Protein AF-A0A4U3MQ58-F1 (afdb_monomer_lite)

Radius of gyration: 15.55 Å; chains: 1; bounding box: 38×46×38 Å

Structure (mmCIF, N/CA/C/O backbone):
data_AF-A0A4U3MQ58-F1
#
_entry.id   AF-A0A4U3MQ58-F1
#
loop_
_atom_site.group_PDB
_atom_site.id
_atom_site.type_symbol
_atom_site.label_atom_id
_atom_site.label_alt_id
_atom_site.label_comp_id
_atom_site.label_asym_id
_atom_site.label_entity_id
_atom_site.label_seq_id
_atom_site.pdbx_PDB_ins_code
_atom_site.Cartn_x
_atom_site.Cartn_y
_atom_site.Cartn_z
_atom_site.occupancy
_atom_site.B_iso_or_equiv
_atom_site.auth_seq_id
_atom_site.auth_comp_id
_atom_site.auth_asym_id
_atom_site.auth_atom_id
_atom_site.pdbx_PDB_model_num
ATOM 1 N N . MET A 1 1 ? -10.030 -25.712 6.039 1.00 36.72 1 MET A N 1
ATOM 2 C CA . MET A 1 1 ? -11.017 -25.069 5.139 1.00 36.72 1 MET A CA 1
ATOM 3 C C . MET A 1 1 ? -10.445 -23.736 4.668 1.00 36.72 1 MET A C 1
ATOM 5 O O . MET A 1 1 ? -10.391 -22.799 5.454 1.00 36.72 1 MET A O 1
ATOM 9 N N . ALA A 1 2 ? -9.935 -23.652 3.437 1.00 47.09 2 ALA A N 1
ATOM 10 C CA . ALA A 1 2 ? -9.469 -22.380 2.885 1.00 47.09 2 ALA A CA 1
ATOM 11 C C . ALA A 1 2 ? -10.689 -21.478 2.628 1.00 47.09 2 ALA A C 1
ATOM 13 O O . ALA A 1 2 ? -11.603 -21.875 1.905 1.00 47.09 2 ALA A O 1
ATOM 14 N N . ARG A 1 3 ? -10.747 -20.287 3.243 1.00 57.34 3 ARG A N 1
ATOM 15 C CA . ARG A 1 3 ? -11.779 -19.291 2.912 1.00 57.34 3 ARG A CA 1
ATOM 16 C C . ARG A 1 3 ? -11.614 -18.925 1.438 1.00 57.34 3 ARG A C 1
ATOM 18 O O . ARG A 1 3 ? -10.592 -18.353 1.070 1.00 57.34 3 ARG A O 1
ATOM 25 N N . LYS A 1 4 ? -12.609 -19.245 0.608 1.00 61.62 4 LYS A N 1
ATOM 26 C CA . LYS A 1 4 ? -12.672 -18.773 -0.779 1.00 61.62 4 LYS A CA 1
ATOM 27 C C . LYS A 1 4 ? -12.685 -17.244 -0.732 1.00 61.62 4 LYS A C 1
ATOM 29 O O . LYS A 1 4 ? -13.628 -16.658 -0.204 1.00 61.62 4 LYS A O 1
ATOM 34 N N . MET A 1 5 ? -11.611 -16.605 -1.191 1.00 69.88 5 MET A N 1
ATOM 35 C CA . MET A 1 5 ? -11.603 -15.152 -1.323 1.00 69.88 5 MET A CA 1
ATOM 36 C C . MET A 1 5 ? -12.580 -14.764 -2.425 1.00 69.88 5 MET A C 1
ATOM 38 O O . MET A 1 5 ? -12.577 -15.359 -3.502 1.00 69.88 5 MET A O 1
ATOM 42 N N . ASP A 1 6 ? -13.436 -13.795 -2.120 1.00 87.12 6 ASP A N 1
ATOM 43 C CA . ASP A 1 6 ? -14.424 -13.281 -3.058 1.00 87.12 6 ASP A CA 1
ATOM 44 C C . ASP A 1 6 ? -13.706 -12.632 -4.250 1.00 87.12 6 ASP A C 1
ATOM 46 O O . ASP A 1 6 ? -12.767 -11.851 -4.070 1.00 87.12 6 ASP A O 1
ATOM 50 N N . LEU A 1 7 ? -14.161 -12.943 -5.465 1.00 91.62 7 LEU A N 1
ATOM 51 C CA . LEU A 1 7 ? -13.650 -12.375 -6.711 1.00 91.62 7 LEU A CA 1
ATOM 52 C C . LEU A 1 7 ? -13.676 -10.839 -6.675 1.00 91.62 7 LEU A C 1
ATOM 54 O O . LEU A 1 7 ? -12.782 -10.185 -7.206 1.00 91.62 7 LEU A O 1
ATOM 58 N N . ARG A 1 8 ? -14.650 -10.264 -5.961 1.00 93.00 8 ARG A N 1
ATOM 59 C CA . ARG A 1 8 ? -14.756 -8.818 -5.730 1.00 93.00 8 ARG A CA 1
ATOM 60 C C . ARG A 1 8 ? -13.503 -8.223 -5.087 1.00 93.00 8 ARG A C 1
ATOM 62 O O . ARG A 1 8 ? -13.126 -7.110 -5.430 1.00 93.00 8 ARG A O 1
ATOM 69 N N . ILE A 1 9 ? -12.845 -8.948 -4.177 1.00 95.19 9 ILE A N 1
ATOM 70 C CA . ILE A 1 9 ? -11.625 -8.469 -3.508 1.00 95.19 9 ILE A CA 1
ATOM 71 C C . ILE A 1 9 ? -10.514 -8.299 -4.539 1.00 95.19 9 ILE A C 1
ATOM 73 O O . ILE A 1 9 ? -9.879 -7.249 -4.578 1.00 95.19 9 ILE A O 1
ATOM 77 N N . TRP A 1 10 ? -10.319 -9.300 -5.395 1.00 94.69 10 TRP A N 1
ATOM 78 C CA . TRP A 1 10 ? -9.298 -9.271 -6.436 1.00 94.69 10 TRP A CA 1
ATOM 79 C C . TRP A 1 10 ? -9.547 -8.174 -7.464 1.00 94.69 10 TRP A C 1
ATOM 81 O O . TRP A 1 10 ? -8.629 -7.419 -7.765 1.00 94.69 10 TRP A O 1
ATOM 91 N N . VAL A 1 11 ? -10.794 -8.023 -7.921 1.00 96.31 11 VAL A N 1
ATOM 92 C CA . VAL A 1 11 ? -11.177 -6.953 -8.854 1.00 96.31 11 VAL A CA 1
ATOM 93 C C . VAL A 1 11 ? -10.901 -5.574 -8.251 1.00 96.31 11 VAL A C 1
ATOM 95 O O . VAL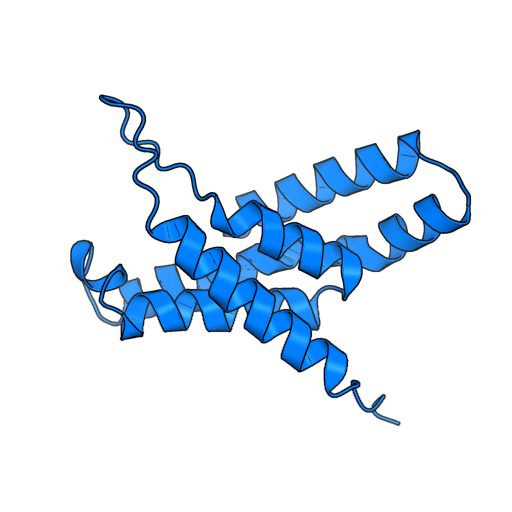 A 1 11 ? -10.293 -4.735 -8.911 1.00 96.31 11 VAL A O 1
ATOM 98 N N . GLU A 1 12 ? -11.268 -5.340 -6.986 1.00 96.38 12 GLU A N 1
ATOM 99 C CA . GLU A 1 12 ? -10.923 -4.086 -6.300 1.00 96.38 12 GLU A CA 1
ATOM 100 C C . GLU A 1 12 ? -9.405 -3.866 -6.236 1.00 96.38 12 GLU A C 1
ATOM 102 O O . GLU A 1 12 ? -8.944 -2.751 -6.462 1.00 96.38 12 GLU A O 1
ATOM 107 N N . GLY A 1 13 ? -8.627 -4.919 -5.970 1.00 96.94 13 GLY A N 1
ATOM 108 C CA . GLY A 1 13 ? -7.165 -4.844 -5.931 1.00 96.94 13 GLY A CA 1
ATOM 109 C C . GLY A 1 13 ? -6.563 -4.455 -7.280 1.00 96.94 13 GLY A C 1
ATOM 110 O O . GLY A 1 13 ? -5.683 -3.599 -7.333 1.00 96.94 13 GLY A O 1
ATOM 111 N N . THR A 1 14 ? -7.077 -5.012 -8.379 1.00 96.62 14 THR A N 1
ATOM 112 C CA . THR A 1 14 ? -6.663 -4.646 -9.741 1.00 96.62 14 THR A CA 1
ATOM 113 C C . THR A 1 14 ? -7.006 -3.195 -10.066 1.00 96.62 14 THR A C 1
ATOM 115 O O . THR A 1 14 ? -6.161 -2.476 -10.594 1.00 96.62 14 THR A O 1
ATOM 118 N N . VAL A 1 15 ? -8.211 -2.735 -9.714 1.00 97.56 15 VAL A N 1
ATOM 119 C CA . VAL A 1 15 ? -8.619 -1.334 -9.917 1.00 97.56 15 VAL A CA 1
ATOM 120 C C . VAL A 1 15 ? -7.720 -0.387 -9.120 1.00 97.56 15 VAL A C 1
ATOM 122 O O . VAL A 1 15 ? -7.289 0.639 -9.641 1.00 97.56 15 VAL A O 1
ATOM 125 N N . VAL A 1 16 ? -7.380 -0.744 -7.880 1.00 98.06 16 VAL A N 1
ATOM 126 C CA . VAL A 1 16 ? -6.461 0.040 -7.044 1.00 98.06 16 VAL A CA 1
ATOM 127 C C . VAL A 1 16 ? -5.054 0.069 -7.632 1.00 98.06 16 VAL A C 1
ATOM 129 O O . VAL A 1 16 ? -4.456 1.140 -7.671 1.00 98.06 16 VAL A O 1
ATOM 132 N N . ALA A 1 17 ? -4.535 -1.057 -8.124 1.00 97.62 17 ALA A N 1
ATOM 133 C CA . ALA A 1 17 ? -3.230 -1.104 -8.781 1.00 97.62 17 ALA A CA 1
ATOM 134 C C . ALA A 1 17 ? -3.198 -0.238 -10.052 1.00 97.62 17 ALA A C 1
ATOM 136 O O . ALA A 1 17 ? -2.251 0.518 -10.260 1.00 97.62 17 ALA A O 1
ATOM 137 N N . ALA A 1 18 ? -4.257 -0.284 -10.867 1.00 97.19 18 ALA A N 1
ATOM 138 C CA . ALA A 1 18 ? -4.400 0.570 -12.044 1.00 97.19 18 ALA A CA 1
ATOM 139 C C . ALA A 1 18 ? -4.478 2.059 -11.670 1.00 97.19 18 ALA A C 1
ATOM 141 O O . ALA A 1 18 ? -3.833 2.889 -12.305 1.00 97.19 18 ALA A O 1
ATOM 142 N N . MET A 1 19 ? -5.212 2.404 -10.609 1.00 97.25 19 MET A N 1
ATOM 143 C CA . MET A 1 19 ? -5.296 3.778 -10.110 1.00 97.25 19 MET A CA 1
ATOM 144 C C . MET A 1 19 ? -3.957 4.263 -9.541 1.00 97.25 19 MET A C 1
ATOM 146 O O . MET A 1 19 ? -3.551 5.390 -9.811 1.00 97.25 19 MET A O 1
ATOM 150 N N . ALA A 1 20 ? -3.241 3.415 -8.797 1.00 96.25 20 ALA A N 1
ATOM 151 C CA . ALA A 1 20 ? -1.899 3.718 -8.309 1.00 96.25 20 ALA A CA 1
ATOM 152 C C . ALA A 1 20 ? -0.927 3.962 -9.472 1.00 96.25 20 ALA A C 1
ATOM 154 O O . ALA A 1 20 ? -0.157 4.918 -9.428 1.00 96.25 20 ALA A O 1
ATOM 155 N N . MET A 1 21 ? -1.026 3.160 -10.537 1.00 95.44 21 MET A N 1
ATOM 156 C CA . MET A 1 21 ? -0.243 3.348 -11.757 1.00 95.44 21 MET A CA 1
ATOM 157 C C . MET A 1 21 ? -0.592 4.650 -12.481 1.00 95.44 21 MET A C 1
ATOM 159 O O . MET A 1 21 ? 0.303 5.382 -12.884 1.00 95.44 21 MET A O 1
ATOM 163 N N . ALA A 1 22 ? -1.879 4.978 -12.608 1.00 94.56 22 ALA A N 1
ATOM 164 C CA . ALA A 1 22 ? -2.306 6.237 -13.210 1.00 94.56 22 ALA A CA 1
ATOM 165 C C . ALA A 1 22 ? -1.732 7.448 -12.452 1.00 94.56 22 ALA A C 1
ATOM 167 O O . ALA A 1 22 ? -1.231 8.385 -13.068 1.00 94.56 22 ALA A O 1
ATOM 168 N N . LEU A 1 23 ? -1.739 7.398 -11.115 1.00 93.06 23 LEU A N 1
ATOM 169 C CA . LEU A 1 23 ? -1.154 8.440 -10.268 1.00 93.06 23 LEU A CA 1
ATOM 170 C C . LEU A 1 23 ? 0.374 8.525 -10.385 1.00 93.06 23 LEU A C 1
ATOM 172 O O . LEU A 1 23 ? 0.920 9.607 -10.200 1.00 93.06 23 LEU A O 1
ATOM 176 N N . SER A 1 24 ? 1.066 7.428 -10.715 1.00 90.06 24 SER A N 1
ATOM 177 C CA . SER A 1 24 ? 2.517 7.431 -10.966 1.00 90.06 24 SER A CA 1
ATOM 178 C C . SER A 1 24 ? 2.931 8.241 -12.192 1.00 90.06 24 SER A C 1
ATOM 180 O O . SER A 1 24 ? 4.100 8.592 -12.305 1.00 90.06 24 SER A O 1
ATOM 182 N N . PHE A 1 25 ? 2.009 8.535 -13.111 1.00 88.69 25 PHE A N 1
ATOM 183 C CA . PHE A 1 25 ? 2.303 9.368 -14.277 1.00 88.69 25 PHE A CA 1
ATOM 184 C C . PHE A 1 25 ? 2.191 10.869 -14.003 1.00 88.69 25 PHE A C 1
ATOM 186 O O . PHE A 1 25 ? 2.568 11.661 -14.863 1.00 88.69 25 PHE A O 1
ATOM 193 N N . LEU A 1 26 ? 1.670 11.274 -12.840 1.00 87.69 26 LEU A N 1
ATOM 194 C CA . LEU A 1 26 ? 1.610 12.682 -12.470 1.00 87.69 26 LEU A CA 1
ATOM 195 C C . LEU A 1 26 ? 3.016 13.163 -12.081 1.00 87.69 26 LEU A C 1
ATOM 197 O O . LEU A 1 26 ? 3.572 12.646 -11.109 1.00 87.69 26 LEU A O 1
ATOM 201 N N . PRO A 1 27 ? 3.588 14.150 -12.793 1.00 74.00 27 PRO A N 1
ATOM 202 C CA . PRO A 1 27 ? 4.907 14.678 -12.479 1.00 74.00 27 PRO A CA 1
ATOM 203 C C . PRO A 1 27 ? 4.801 15.594 -11.257 1.00 74.00 27 PRO A C 1
ATOM 205 O O . PRO A 1 27 ? 4.618 16.804 -11.376 1.00 74.00 27 PRO A O 1
ATOM 208 N N . ILE A 1 28 ? 4.866 15.003 -10.064 1.00 70.12 28 ILE A N 1
ATOM 209 C CA . ILE A 1 28 ? 5.001 15.736 -8.800 1.00 70.12 28 ILE A CA 1
ATOM 210 C C . ILE A 1 28 ? 6.441 15.598 -8.338 1.00 70.12 28 ILE A C 1
ATOM 212 O O . ILE A 1 28 ? 6.754 14.968 -7.329 1.00 70.12 28 ILE A O 1
ATOM 216 N N . GLU A 1 29 ? 7.320 16.169 -9.142 1.00 65.62 29 GLU A N 1
ATOM 217 C CA . GLU A 1 29 ? 8.700 16.388 -8.762 1.00 65.62 29 GLU A CA 1
ATOM 218 C C . GLU A 1 29 ? 8.732 17.734 -8.043 1.00 65.62 29 GLU A C 1
ATOM 220 O O . GLU A 1 29 ? 8.310 18.763 -8.583 1.00 65.62 29 GLU A O 1
ATOM 225 N N . PHE A 1 30 ? 9.196 17.743 -6.794 1.00 60.69 30 PHE A N 1
ATOM 226 C CA . PHE A 1 30 ? 9.565 19.001 -6.164 1.00 60.69 30 PHE A CA 1
ATOM 227 C C . PHE A 1 30 ? 10.786 19.505 -6.922 1.00 60.69 30 PHE A C 1
ATOM 229 O O . PHE A 1 30 ? 11.894 19.017 -6.702 1.00 60.69 30 PHE A O 1
ATOM 236 N N . ALA A 1 31 ? 10.557 20.426 -7.861 1.00 46.12 31 ALA A N 1
ATOM 237 C CA . ALA A 1 31 ? 11.594 21.062 -8.657 1.00 46.12 31 ALA A CA 1
ATOM 238 C C . ALA A 1 31 ? 12.794 21.400 -7.750 1.00 46.12 31 ALA A C 1
ATOM 240 O O . ALA A 1 31 ? 12.683 22.266 -6.885 1.00 46.12 31 ALA A O 1
ATOM 241 N N . ASN A 1 32 ? 13.908 20.679 -7.932 1.00 51.81 32 ASN A N 1
ATOM 242 C CA . ASN A 1 32 ? 15.212 20.809 -7.252 1.00 51.81 32 ASN A CA 1
ATOM 243 C C . ASN A 1 32 ? 15.521 19.914 -6.038 1.00 51.81 32 ASN A C 1
ATOM 245 O O . ASN A 1 32 ? 16.628 20.010 -5.509 1.00 51.81 32 ASN A O 1
ATOM 249 N N . SER A 1 33 ? 14.644 19.015 -5.605 1.00 56.16 33 SER A N 1
ATOM 250 C CA . SER A 1 33 ? 14.987 18.027 -4.571 1.00 56.16 33 SER A CA 1
ATOM 251 C C . SER A 1 33 ? 14.754 16.633 -5.123 1.00 56.16 33 SER A C 1
ATOM 253 O O . SER A 1 33 ? 13.655 16.380 -5.596 1.00 56.16 33 SER A O 1
ATOM 255 N N . GLY A 1 34 ? 15.753 15.744 -5.068 1.00 61.56 34 GLY A N 1
ATOM 256 C CA . GLY A 1 34 ? 15.667 14.332 -5.488 1.00 61.56 34 GLY A CA 1
ATOM 257 C C . GLY A 1 34 ? 14.719 13.484 -4.625 1.00 61.56 34 GLY A C 1
ATOM 258 O O . GLY A 1 34 ? 15.095 12.423 -4.137 1.00 61.56 34 GLY A O 1
ATOM 259 N N . LEU A 1 35 ? 13.522 14.005 -4.372 1.00 67.25 35 LEU A N 1
ATOM 260 C CA . LEU A 1 35 ? 12.436 13.450 -3.590 1.00 67.25 35 LEU A CA 1
ATOM 261 C C . LEU A 1 35 ? 11.235 13.277 -4.520 1.00 67.25 35 LEU A C 1
ATOM 263 O O . LEU A 1 35 ? 10.559 14.250 -4.860 1.00 67.25 35 LEU A O 1
ATOM 267 N N . ASP A 1 36 ? 10.951 12.025 -4.868 1.00 73.81 36 ASP A N 1
ATOM 268 C CA . ASP A 1 36 ? 9.797 11.666 -5.685 1.00 73.81 36 ASP A CA 1
ATOM 269 C C . ASP A 1 36 ? 8.602 11.319 -4.797 1.00 73.81 36 ASP A C 1
ATOM 271 O O . ASP A 1 36 ? 8.634 10.384 -3.986 1.00 73.81 36 ASP A O 1
ATOM 275 N N . LEU A 1 37 ? 7.504 12.061 -4.954 1.00 80.88 37 LEU A N 1
ATOM 276 C CA . LEU A 1 37 ? 6.285 11.788 -4.204 1.00 80.88 37 LEU A CA 1
ATOM 277 C C . LEU A 1 37 ? 5.492 10.645 -4.854 1.00 80.88 37 LEU A C 1
ATOM 279 O O . LEU A 1 37 ? 4.799 10.824 -5.855 1.00 80.88 37 LEU A O 1
ATOM 283 N N . SER A 1 38 ? 5.516 9.461 -4.238 1.00 88.56 38 SER A N 1
ATOM 284 C CA . SER A 1 38 ? 4.761 8.302 -4.734 1.00 88.56 38 SER A CA 1
ATOM 285 C C . SER A 1 38 ? 3.272 8.368 -4.364 1.00 88.56 38 SER A C 1
ATOM 287 O O . SER A 1 38 ? 2.812 7.720 -3.421 1.00 88.56 38 SER A O 1
ATOM 289 N N . LEU A 1 39 ? 2.486 9.119 -5.140 1.00 91.25 39 LEU A N 1
ATOM 290 C CA . LEU A 1 39 ? 1.039 9.260 -4.925 1.00 91.25 39 LEU A CA 1
ATOM 291 C C . LEU A 1 39 ? 0.270 7.931 -4.936 1.00 91.25 39 LEU A C 1
ATOM 293 O O . LEU A 1 39 ? -0.707 7.779 -4.202 1.00 91.25 39 LEU A O 1
ATOM 297 N N . GLY A 1 40 ? 0.718 6.952 -5.727 1.00 93.81 40 GLY A N 1
ATOM 298 C CA . GLY A 1 40 ? 0.088 5.631 -5.806 1.00 93.81 40 GLY A CA 1
ATOM 299 C C . GLY A 1 40 ? 0.102 4.843 -4.487 1.00 93.81 40 GLY A C 1
ATOM 300 O O . GLY A 1 40 ? -0.715 3.940 -4.305 1.00 93.81 40 GLY A O 1
ATOM 301 N N . MET A 1 41 ? 0.945 5.225 -3.518 1.00 94.69 41 MET A N 1
ATOM 302 C CA . MET A 1 41 ? 0.927 4.633 -2.175 1.00 94.69 41 MET A CA 1
ATOM 303 C C . MET A 1 41 ? -0.375 4.911 -1.430 1.00 94.69 41 MET A C 1
ATOM 305 O O . MET A 1 41 ? -0.841 4.053 -0.685 1.00 94.69 41 MET A O 1
ATOM 309 N N . VAL A 1 42 ? -0.987 6.081 -1.630 1.00 94.94 42 VAL A N 1
ATOM 310 C CA . VAL A 1 42 ? -2.209 6.474 -0.915 1.00 94.94 42 VAL A CA 1
ATOM 311 C C . VAL A 1 42 ? -3.345 5.467 -1.145 1.00 94.94 42 VAL A C 1
ATOM 313 O O . VAL A 1 42 ? -3.842 4.904 -0.162 1.00 94.94 42 VAL A O 1
ATOM 316 N N . PRO A 1 43 ? -3.758 5.169 -2.393 1.00 96.44 43 PRO A N 1
ATOM 317 C CA . PRO A 1 43 ? -4.815 4.192 -2.616 1.00 96.44 43 PRO A CA 1
ATOM 318 C C . PRO A 1 43 ? -4.400 2.757 -2.286 1.00 96.44 43 PRO A C 1
ATOM 320 O O . PRO A 1 43 ? -5.235 1.999 -1.791 1.00 96.44 43 PRO A O 1
ATOM 323 N N . LEU A 1 44 ? -3.132 2.384 -2.499 1.00 97.44 44 LEU A N 1
ATOM 324 C CA . LEU A 1 44 ? -2.629 1.053 -2.155 1.00 97.44 44 LEU A CA 1
ATOM 325 C C . LEU A 1 44 ? -2.754 0.781 -0.650 1.00 97.44 44 LEU A C 1
ATOM 327 O O . LEU A 1 44 ? -3.320 -0.231 -0.230 1.00 97.44 44 LEU A O 1
ATOM 331 N N . VAL A 1 45 ? -2.255 1.704 0.171 1.00 96.44 45 VAL A N 1
ATOM 332 C CA . VAL A 1 45 ? -2.268 1.577 1.630 1.00 96.44 45 VAL A CA 1
ATOM 333 C C . VAL A 1 45 ? -3.704 1.610 2.150 1.00 96.44 45 VAL A C 1
ATOM 335 O O . VAL A 1 45 ? -4.080 0.769 2.969 1.00 96.44 45 VAL A O 1
ATOM 338 N N . LEU A 1 46 ? -4.556 2.488 1.613 1.00 96.38 46 LEU A N 1
ATOM 339 C CA . LEU A 1 46 ? -5.977 2.519 1.965 1.00 96.38 46 LEU A CA 1
ATOM 340 C C . LEU A 1 46 ? -6.677 1.186 1.655 1.00 96.38 46 LEU A C 1
ATOM 342 O O . LEU A 1 46 ? -7.433 0.663 2.479 1.00 96.38 46 LEU A O 1
ATOM 346 N N . TYR A 1 47 ? -6.395 0.605 0.490 1.00 97.62 47 TYR A N 1
ATOM 347 C CA . TYR A 1 47 ? -6.915 -0.704 0.110 1.00 97.62 47 TYR A CA 1
ATOM 348 C C . TYR A 1 47 ? -6.408 -1.816 1.037 1.00 97.62 47 TYR A C 1
ATOM 350 O O . TYR A 1 47 ? -7.198 -2.663 1.466 1.00 97.62 47 TYR A O 1
ATOM 358 N N . SER A 1 48 ? -5.136 -1.769 1.442 1.00 96.88 48 SER A N 1
ATOM 359 C CA . SER A 1 48 ? -4.571 -2.711 2.414 1.00 96.88 48 SER A CA 1
ATOM 360 C C . SER A 1 48 ? -5.283 -2.641 3.775 1.00 96.88 48 SER A C 1
ATOM 362 O O . SER A 1 48 ? -5.572 -3.677 4.373 1.00 96.88 48 SER A O 1
ATOM 364 N N . PHE A 1 49 ? -5.691 -1.451 4.238 1.00 96.56 49 PHE A N 1
ATOM 365 C CA . PHE A 1 49 ? -6.501 -1.303 5.456 1.00 96.56 49 PHE A CA 1
ATOM 366 C C . PHE A 1 49 ? -7.929 -1.841 5.287 1.00 96.56 49 PHE A C 1
ATOM 368 O O . PHE A 1 49 ? -8.521 -2.370 6.232 1.00 96.56 49 PHE A O 1
ATOM 375 N N . ARG A 1 50 ? -8.494 -1.729 4.080 1.00 95.25 50 ARG A N 1
ATOM 376 C CA . ARG A 1 50 ? -9.854 -2.189 3.766 1.00 95.25 50 ARG A CA 1
ATOM 377 C C . ARG A 1 50 ? -9.945 -3.707 3.621 1.00 95.25 50 ARG A C 1
ATOM 379 O O . ARG A 1 50 ? -10.910 -4.298 4.100 1.00 95.25 50 ARG A O 1
ATOM 386 N N . ARG A 1 51 ? -8.988 -4.344 2.942 1.00 95.12 51 ARG A N 1
ATOM 387 C CA . ARG A 1 51 ? -9.057 -5.770 2.567 1.00 95.12 51 ARG A CA 1
ATOM 388 C C . ARG A 1 51 ? -8.048 -6.662 3.286 1.00 95.12 51 ARG A C 1
ATOM 390 O O . ARG A 1 51 ? -8.218 -7.879 3.278 1.00 95.12 51 ARG A O 1
ATOM 397 N N . GLY A 1 52 ? -7.074 -6.080 3.978 1.00 95.00 52 GLY A N 1
ATOM 398 C CA . GLY A 1 52 ? -6.057 -6.799 4.735 1.00 95.00 52 GLY A CA 1
ATOM 399 C C . GLY A 1 52 ? -4.720 -6.904 4.010 1.00 95.00 52 GLY A C 1
ATOM 400 O O . GLY A 1 52 ? -4.541 -6.407 2.898 1.00 95.00 52 GLY A O 1
ATOM 401 N N . LEU A 1 53 ? -3.782 -7.585 4.670 1.00 96.12 53 LEU A N 1
ATOM 402 C CA . LEU A 1 53 ? -2.403 -7.733 4.214 1.00 96.12 53 LEU A CA 1
ATOM 403 C C . LEU A 1 53 ? -2.296 -8.427 2.853 1.00 96.12 53 LEU A C 1
ATOM 405 O O . LEU A 1 53 ? -1.723 -7.865 1.930 1.00 96.12 53 LEU A O 1
ATOM 409 N N . LEU A 1 54 ? -2.864 -9.630 2.716 1.00 95.88 54 LEU A N 1
ATOM 410 C CA . LEU A 1 54 ? -2.676 -10.445 1.513 1.00 95.88 54 LEU A CA 1
ATOM 411 C C . LEU A 1 54 ? -3.197 -9.750 0.236 1.00 95.88 54 LEU A C 1
ATOM 413 O O . LEU A 1 54 ? -2.438 -9.680 -0.730 1.00 95.88 54 LEU A O 1
ATOM 417 N N . PRO A 1 55 ? -4.417 -9.168 0.212 1.00 96.12 55 PRO A N 1
ATOM 418 C CA . PRO A 1 55 ? -4.871 -8.419 -0.957 1.00 96.12 55 PRO A CA 1
ATOM 419 C C . PRO A 1 55 ? -4.037 -7.160 -1.215 1.00 96.12 55 PRO A C 1
ATOM 421 O O . PRO A 1 55 ? -3.745 -6.859 -2.367 1.00 96.12 55 PRO A O 1
ATOM 424 N N . GLY A 1 56 ? -3.619 -6.445 -0.161 1.00 97.00 56 GLY A N 1
ATOM 425 C CA . GLY A 1 56 ? -2.773 -5.255 -0.287 1.00 97.00 56 GLY A CA 1
ATOM 426 C C . GLY A 1 56 ? -1.417 -5.561 -0.924 1.00 97.00 56 GLY A C 1
ATOM 427 O O . GLY A 1 56 ? -1.023 -4.894 -1.875 1.00 97.00 56 GLY A O 1
ATOM 428 N N . VAL A 1 57 ? -0.740 -6.609 -0.451 1.00 97.75 57 VAL A N 1
ATOM 429 C CA . VAL A 1 57 ? 0.546 -7.074 -0.997 1.00 97.75 57 VAL A CA 1
ATOM 430 C C . VAL A 1 57 ? 0.394 -7.501 -2.454 1.00 97.75 57 VAL A C 1
ATOM 432 O O . VAL A 1 57 ? 1.208 -7.127 -3.293 1.00 97.75 57 VAL A O 1
ATOM 435 N N . ALA A 1 58 ? -0.674 -8.228 -2.787 1.00 97.50 58 ALA A N 1
ATOM 436 C CA . ALA A 1 58 ? -0.910 -8.654 -4.160 1.00 97.50 58 ALA A CA 1
ATOM 437 C C . ALA A 1 58 ? -1.218 -7.479 -5.106 1.00 97.50 58 ALA A C 1
ATOM 439 O O . ALA A 1 58 ? -0.698 -7.440 -6.217 1.00 97.50 58 ALA A O 1
ATOM 440 N N . ALA A 1 59 ? -2.013 -6.495 -4.671 1.00 97.75 59 ALA A N 1
ATOM 441 C CA . ALA A 1 59 ? -2.257 -5.278 -5.447 1.00 97.75 59 ALA A CA 1
ATOM 442 C C . ALA A 1 59 ? -0.964 -4.469 -5.655 1.00 97.75 59 ALA A C 1
ATOM 444 O O . ALA A 1 59 ? -0.710 -3.985 -6.758 1.00 97.75 59 ALA A O 1
ATOM 445 N N . GLY A 1 60 ? -0.119 -4.380 -4.623 1.00 97.50 60 GLY A N 1
ATOM 446 C CA . GLY A 1 60 ? 1.197 -3.746 -4.699 1.00 97.50 60 GLY A CA 1
ATOM 447 C C . GLY A 1 60 ? 2.122 -4.454 -5.686 1.00 97.50 60 GLY A C 1
ATOM 448 O O . GLY A 1 60 ? 2.715 -3.808 -6.543 1.00 97.50 60 GLY A O 1
ATOM 449 N N . PHE A 1 61 ? 2.162 -5.786 -5.649 1.00 97.75 61 PHE A N 1
ATOM 450 C CA . PHE A 1 61 ? 2.915 -6.594 -6.609 1.00 97.75 61 PHE A CA 1
ATOM 451 C C . PHE A 1 61 ? 2.469 -6.332 -8.055 1.00 97.75 61 PHE A C 1
ATOM 453 O O . PHE A 1 61 ? 3.305 -6.109 -8.928 1.00 97.75 61 PHE A O 1
ATOM 460 N N . VAL A 1 62 ? 1.155 -6.300 -8.314 1.00 97.69 62 VAL A N 1
ATOM 461 C CA . VAL A 1 62 ? 0.613 -5.984 -9.647 1.00 97.69 62 VAL A CA 1
ATOM 462 C C . VAL A 1 62 ? 1.032 -4.581 -10.086 1.00 97.69 62 VAL A C 1
ATOM 464 O O . VAL A 1 62 ? 1.460 -4.407 -11.223 1.00 97.69 62 VAL A O 1
AT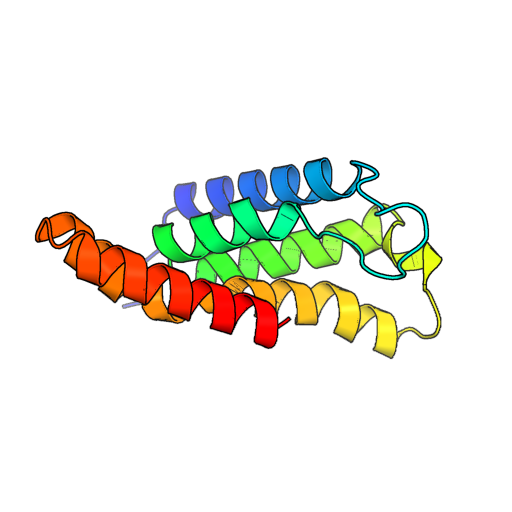OM 467 N N . TRP A 1 63 ? 0.972 -3.588 -9.197 1.00 97.50 63 TRP A N 1
ATOM 468 C CA . TRP A 1 63 ? 1.445 -2.237 -9.506 1.00 97.50 63 TRP A CA 1
ATOM 469 C C . TRP A 1 63 ? 2.955 -2.195 -9.806 1.00 97.50 63 TRP A C 1
ATOM 471 O O . TRP A 1 63 ? 3.367 -1.546 -10.768 1.00 97.50 63 TRP A O 1
ATOM 481 N N . GLY A 1 64 ? 3.778 -2.942 -9.065 1.00 95.56 64 GLY A N 1
ATOM 482 C CA . GLY A 1 64 ? 5.207 -3.104 -9.359 1.00 95.56 64 GLY A CA 1
ATOM 483 C C . GLY A 1 64 ? 5.457 -3.734 -10.735 1.00 95.56 64 GLY A C 1
ATOM 484 O O . GLY A 1 64 ? 6.268 -3.233 -11.510 1.00 95.56 64 GLY A O 1
ATOM 485 N N . MET A 1 65 ? 4.698 -4.772 -11.094 1.00 95.88 65 MET A N 1
ATOM 486 C CA . MET A 1 65 ? 4.765 -5.397 -12.422 1.00 95.88 65 MET A CA 1
ATOM 487 C C . MET A 1 65 ? 4.346 -4.437 -13.544 1.00 95.88 65 MET A C 1
ATOM 489 O O . MET A 1 65 ? 4.982 -4.410 -14.597 1.00 95.88 65 MET A O 1
ATOM 493 N N . LEU A 1 66 ? 3.315 -3.615 -13.321 1.00 95.62 66 LEU A N 1
ATOM 494 C CA . LEU A 1 66 ? 2.883 -2.600 -14.288 1.00 95.62 66 LEU A CA 1
ATOM 495 C C . LEU A 1 66 ? 3.987 -1.576 -14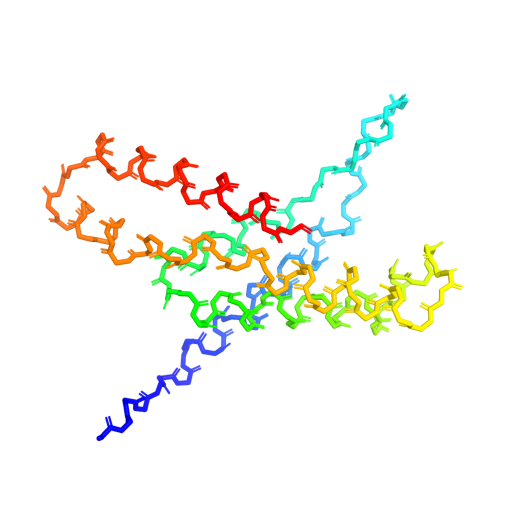.575 1.00 95.62 66 LEU A C 1
ATOM 497 O O . LEU A 1 66 ? 4.123 -1.161 -15.723 1.00 95.62 66 LEU A O 1
ATOM 501 N N . ASN A 1 67 ? 4.807 -1.220 -13.581 1.00 92.50 67 ASN A N 1
ATOM 502 C CA . ASN A 1 67 ? 5.943 -0.320 -13.793 1.00 92.50 67 ASN A CA 1
ATOM 503 C C . ASN A 1 67 ? 7.001 -0.919 -14.737 1.00 92.50 67 ASN A C 1
ATOM 505 O O . ASN A 1 67 ? 7.600 -0.199 -15.535 1.00 92.50 67 ASN A O 1
ATOM 509 N N . ILE A 1 68 ? 7.203 -2.238 -14.696 1.00 91.88 68 ILE A N 1
ATOM 510 C CA . ILE A 1 68 ? 8.097 -2.929 -15.635 1.00 91.88 68 ILE A CA 1
ATOM 511 C C . ILE A 1 68 ? 7.481 -2.955 -17.036 1.00 91.88 68 ILE A C 1
ATOM 513 O O . ILE A 1 68 ? 8.125 -2.546 -17.999 1.00 91.88 68 ILE A O 1
ATOM 517 N N . ILE A 1 69 ? 6.229 -3.410 -17.151 1.00 92.81 69 ILE A N 1
ATOM 518 C CA . ILE A 1 69 ? 5.554 -3.624 -18.443 1.00 92.81 69 ILE A CA 1
ATOM 519 C C . ILE A 1 69 ? 5.371 -2.309 -19.210 1.00 92.81 69 ILE A C 1
ATOM 521 O O . ILE A 1 69 ? 5.556 -2.273 -20.423 1.00 92.81 69 ILE A O 1
ATOM 525 N N . LEU A 1 70 ? 5.027 -1.226 -18.512 1.00 90.88 70 LEU A N 1
ATOM 526 C CA . LEU A 1 70 ? 4.813 0.094 -19.112 1.00 90.88 70 LEU A CA 1
ATOM 527 C C . LEU A 1 70 ? 6.120 0.883 -19.303 1.00 90.88 70 LEU A C 1
ATOM 529 O O . LEU A 1 70 ? 6.083 2.037 -19.723 1.00 90.88 70 LEU A O 1
ATOM 533 N N . GLY A 1 71 ? 7.272 0.282 -18.993 1.00 84.69 71 GLY A N 1
ATOM 534 C CA . GLY A 1 71 ? 8.590 0.866 -19.230 1.00 84.69 71 GLY A CA 1
ATOM 535 C C . GLY A 1 71 ? 8.984 1.998 -18.277 1.00 84.69 71 GLY A C 1
ATOM 536 O O . GLY A 1 71 ? 10.064 2.562 -18.435 1.00 84.69 71 GLY A O 1
ATOM 537 N N . THR A 1 72 ? 8.179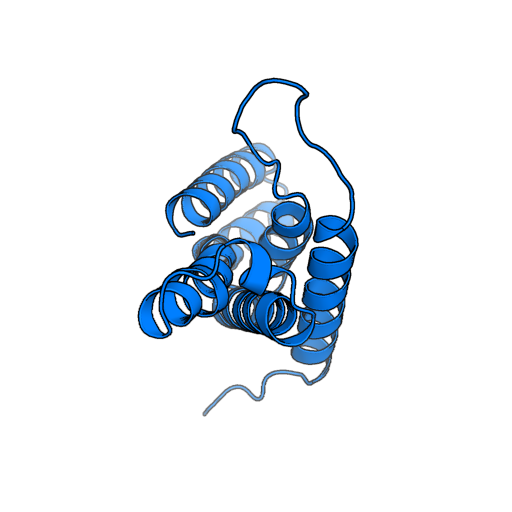 2.326 -17.259 1.00 82.31 72 THR A N 1
ATOM 538 C CA . THR A 1 72 ? 8.549 3.351 -16.264 1.00 82.31 72 THR A CA 1
ATOM 539 C C . THR A 1 72 ? 9.752 2.914 -15.432 1.00 82.31 72 THR A C 1
ATOM 541 O O . THR A 1 72 ? 10.599 3.742 -15.107 1.00 82.31 72 THR A O 1
ATOM 544 N N . ALA A 1 73 ? 9.881 1.610 -15.173 1.00 80.44 73 ALA A N 1
ATOM 545 C CA . ALA A 1 73 ? 11.033 1.023 -14.500 1.00 80.44 73 ALA A CA 1
ATOM 546 C C . ALA A 1 73 ? 12.324 1.057 -15.335 1.00 80.44 73 ALA A C 1
ATOM 548 O O . ALA A 1 73 ? 13.421 1.071 -14.784 1.00 80.44 73 ALA A O 1
ATOM 549 N N . MET A 1 74 ? 12.217 1.098 -16.670 1.00 78.94 74 MET A N 1
ATOM 550 C CA . MET A 1 74 ? 13.394 1.058 -17.546 1.00 78.94 74 MET A CA 1
ATOM 551 C C . MET A 1 74 ? 14.222 2.345 -17.499 1.00 78.94 74 MET A C 1
ATOM 553 O O . MET A 1 74 ? 15.394 2.316 -17.863 1.00 78.94 74 MET A O 1
ATOM 557 N N . LYS A 1 75 ? 13.653 3.456 -17.009 1.00 76.56 75 LYS A N 1
ATOM 558 C CA . LYS A 1 75 ? 14.387 4.718 -16.823 1.00 76.56 75 L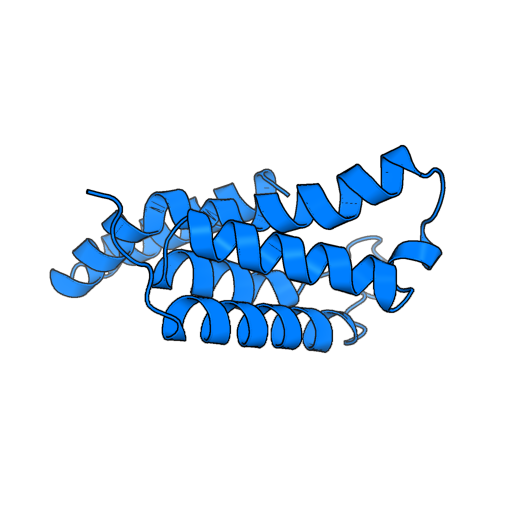YS A CA 1
ATOM 559 C C . LYS A 1 75 ? 15.573 4.571 -15.863 1.00 76.56 75 LYS A C 1
ATOM 561 O O . LYS A 1 75 ? 16.599 5.200 -16.082 1.00 76.56 75 LYS A O 1
ATOM 566 N N . ASN A 1 76 ? 15.435 3.710 -14.854 1.00 78.69 76 ASN A N 1
ATOM 567 C CA . ASN A 1 76 ? 16.440 3.468 -13.815 1.00 78.69 76 ASN A CA 1
ATOM 568 C C . ASN A 1 76 ? 16.991 2.035 -13.894 1.00 78.69 76 ASN A C 1
ATOM 570 O O . ASN A 1 76 ? 17.330 1.431 -12.875 1.00 78.69 76 ASN A O 1
ATOM 574 N N . PHE A 1 77 ? 17.029 1.453 -15.096 1.00 85.25 77 PHE A N 1
ATOM 575 C CA . PHE A 1 77 ? 17.530 0.097 -15.270 1.00 85.25 77 PHE A CA 1
ATOM 576 C C . PHE A 1 77 ? 19.043 0.044 -15.082 1.00 85.25 77 PHE A C 1
ATOM 578 O O . PHE A 1 77 ? 19.791 0.650 -15.849 1.00 85.25 77 PHE A O 1
ATOM 585 N N . LEU A 1 78 ? 19.485 -0.747 -14.105 1.00 87.44 78 LEU A N 1
ATOM 586 C CA . LEU A 1 78 ? 20.900 -1.046 -13.906 1.00 87.44 78 LEU A CA 1
ATOM 587 C C . LEU A 1 78 ? 21.201 -2.538 -14.090 1.00 87.44 78 LEU A C 1
ATOM 589 O O . LEU A 1 78 ? 22.210 -2.904 -14.688 1.00 87.44 78 LEU A O 1
ATOM 593 N N . SER A 1 79 ? 20.330 -3.415 -13.583 1.00 91.62 79 SER A N 1
ATOM 594 C CA . SER A 1 79 ? 20.461 -4.867 -13.742 1.00 91.62 79 SER A CA 1
ATOM 595 C C . SER A 1 79 ? 19.123 -5.590 -13.557 1.00 91.62 79 SER A C 1
ATOM 597 O O . SER A 1 79 ? 18.191 -5.062 -12.949 1.00 91.62 79 SER A O 1
ATOM 599 N N . VAL A 1 80 ? 19.027 -6.829 -14.054 1.00 89.12 80 VAL A N 1
ATOM 600 C CA . VAL A 1 80 ? 17.812 -7.656 -13.912 1.00 89.12 80 VAL A CA 1
ATOM 601 C C . VAL A 1 80 ? 17.444 -7.905 -12.440 1.00 89.12 80 VAL A C 1
ATOM 603 O O . VAL A 1 80 ? 16.278 -7.701 -12.099 1.00 89.12 80 VAL A O 1
ATOM 606 N N . PRO A 1 81 ? 18.378 -8.277 -11.537 1.00 92.06 81 PRO A N 1
ATOM 607 C CA . PRO A 1 81 ? 18.044 -8.433 -10.123 1.00 92.06 81 PRO A CA 1
ATOM 608 C C . PRO A 1 81 ? 17.538 -7.134 -9.490 1.00 92.06 81 PRO A C 1
ATOM 610 O O . PRO A 1 81 ? 16.547 -7.166 -8.768 1.00 92.06 81 PRO A O 1
ATOM 613 N N . GLN A 1 82 ? 18.162 -5.991 -9.797 1.00 92.69 82 GLN A N 1
ATOM 614 C CA . GLN A 1 82 ? 17.761 -4.697 -9.239 1.00 92.69 82 GLN A CA 1
ATOM 615 C C . GLN A 1 82 ? 16.306 -4.357 -9.582 1.00 92.69 82 GLN A C 1
ATOM 617 O O . GLN A 1 82 ? 15.527 -4.099 -8.667 1.00 92.69 82 GLN A O 1
ATOM 622 N N . ILE A 1 83 ? 15.895 -4.458 -10.854 1.00 92.00 83 ILE A N 1
ATOM 623 C CA . ILE A 1 83 ? 14.493 -4.196 -11.220 1.00 92.00 83 ILE A CA 1
ATOM 624 C C . ILE A 1 83 ? 13.527 -5.148 -10.504 1.00 92.00 83 ILE A C 1
ATOM 626 O O . ILE A 1 83 ? 12.447 -4.742 -10.080 1.00 92.00 83 ILE A O 1
ATOM 630 N N . ILE A 1 84 ? 13.881 -6.423 -10.353 1.00 91.31 84 ILE A N 1
ATOM 631 C CA . ILE A 1 84 ? 12.997 -7.384 -9.685 1.00 91.31 84 ILE A CA 1
ATOM 632 C C . ILE A 1 84 ? 12.766 -6.984 -8.218 1.00 91.31 84 ILE A C 1
ATOM 634 O O . ILE A 1 84 ? 11.629 -7.039 -7.742 1.00 91.31 84 ILE A O 1
ATOM 638 N N . PHE A 1 85 ? 13.813 -6.554 -7.510 1.00 92.88 85 PHE A N 1
ATOM 639 C CA . PHE A 1 85 ? 13.709 -6.159 -6.104 1.00 92.88 85 PHE A CA 1
ATOM 640 C C . PHE A 1 85 ? 13.068 -4.776 -5.907 1.00 92.88 85 PHE A C 1
ATOM 642 O O . PHE A 1 85 ? 12.206 -4.636 -5.039 1.00 92.88 85 PHE A O 1
ATOM 649 N N . GLU A 1 86 ? 13.415 -3.784 -6.727 1.00 92.12 86 GLU A N 1
ATOM 650 C CA . GLU A 1 86 ? 12.941 -2.399 -6.573 1.00 92.12 86 GLU A CA 1
ATOM 651 C C . GLU A 1 86 ? 11.514 -2.159 -7.077 1.00 92.12 86 GLU A C 1
ATOM 653 O O . GLU A 1 86 ? 10.875 -1.186 -6.678 1.00 92.12 86 GLU A O 1
ATOM 658 N N . TYR A 1 87 ? 10.988 -3.039 -7.935 1.00 92.25 87 TYR A N 1
ATOM 659 C CA . TYR A 1 87 ? 9.639 -2.898 -8.481 1.00 92.25 87 TYR A CA 1
ATOM 660 C C . TYR A 1 87 ? 8.697 -3.974 -7.900 1.00 92.25 87 TYR A C 1
ATOM 662 O O . TYR A 1 87 ? 8.013 -3.672 -6.922 1.00 92.25 87 TYR A O 1
ATOM 670 N N . PRO A 1 88 ? 8.639 -5.234 -8.380 1.00 93.94 88 PRO A N 1
ATOM 671 C CA . PRO A 1 88 ? 7.729 -6.246 -7.845 1.00 93.94 88 PRO A CA 1
ATOM 672 C C . PRO A 1 88 ? 7.757 -6.393 -6.319 1.00 93.94 88 PRO A C 1
ATOM 674 O O . PRO A 1 88 ? 6.698 -6.351 -5.692 1.00 93.94 88 PRO A O 1
ATOM 677 N N . PHE A 1 89 ? 8.940 -6.549 -5.715 1.00 95.81 89 PHE A N 1
ATOM 678 C CA . PHE A 1 89 ? 9.050 -6.815 -4.277 1.00 95.81 89 PHE A CA 1
ATOM 679 C C . PHE A 1 89 ? 8.836 -5.567 -3.422 1.00 95.81 89 PHE A C 1
ATOM 681 O O . PHE A 1 89 ? 8.000 -5.608 -2.520 1.00 95.81 89 PHE A O 1
ATOM 688 N N . ALA A 1 90 ? 9.509 -4.453 -3.718 1.00 95.00 90 ALA A N 1
ATOM 689 C CA . ALA A 1 90 ? 9.318 -3.210 -2.968 1.00 95.00 90 ALA A CA 1
ATOM 690 C C . ALA A 1 90 ? 7.849 -2.747 -2.994 1.00 95.00 90 ALA A C 1
ATOM 692 O O . ALA A 1 90 ? 7.257 -2.422 -1.963 1.00 95.00 90 ALA A O 1
ATOM 693 N N . PHE A 1 91 ? 7.193 -2.798 -4.158 1.00 95.50 91 PHE A N 1
ATOM 694 C CA . PHE A 1 91 ? 5.793 -2.389 -4.265 1.00 95.50 91 PHE A CA 1
ATOM 695 C C . PHE A 1 91 ? 4.847 -3.383 -3.578 1.00 95.50 91 PHE A C 1
ATOM 697 O O . PHE A 1 91 ? 3.860 -2.960 -2.971 1.00 95.50 91 PHE A O 1
ATOM 704 N N . ALA A 1 92 ? 5.150 -4.686 -3.600 1.00 96.94 92 ALA A N 1
ATOM 705 C CA . ALA A 1 92 ? 4.425 -5.679 -2.807 1.00 96.94 92 ALA A CA 1
ATOM 706 C C . ALA A 1 92 ? 4.540 -5.390 -1.301 1.00 96.94 92 ALA A C 1
ATOM 708 O O . ALA A 1 92 ? 3.538 -5.436 -0.581 1.00 96.94 92 ALA A O 1
ATOM 709 N N . PHE A 1 93 ? 5.730 -5.015 -0.825 1.00 96.44 93 PHE A N 1
ATOM 710 C CA . PHE A 1 93 ? 5.947 -4.621 0.565 1.00 96.44 93 PHE A CA 1
ATOM 711 C C . PHE A 1 93 ? 5.240 -3.316 0.948 1.00 96.44 93 PHE A C 1
ATOM 713 O O . PHE A 1 93 ? 4.793 -3.187 2.088 1.00 96.44 93 PHE A O 1
ATOM 720 N N . GLY A 1 94 ? 4.974 -2.422 -0.005 1.00 95.00 94 GLY A N 1
ATOM 721 C CA . GLY A 1 94 ? 4.075 -1.279 0.202 1.00 95.00 94 GLY A CA 1
ATOM 722 C C . GLY A 1 94 ? 2.667 -1.674 0.683 1.00 95.00 94 GLY A C 1
ATOM 723 O O . GLY A 1 94 ? 1.984 -0.894 1.346 1.00 95.00 94 GLY A O 1
ATOM 724 N N . GLY A 1 95 ? 2.234 -2.916 0.435 1.00 95.19 95 GLY A N 1
ATOM 725 C CA . GLY A 1 95 ? 0.993 -3.483 0.968 1.00 95.19 95 GLY A CA 1
ATOM 726 C C . GLY A 1 95 ? 1.031 -3.863 2.458 1.00 95.19 95 GLY A C 1
ATOM 727 O O . GLY A 1 95 ? -0.015 -4.199 3.024 1.00 95.19 95 GLY A O 1
ATOM 728 N N . MET A 1 96 ? 2.194 -3.804 3.124 1.00 95.44 96 MET A N 1
ATOM 729 C CA . MET A 1 96 ? 2.364 -4.230 4.524 1.00 95.44 96 MET A CA 1
ATOM 730 C C . MET A 1 96 ? 1.615 -3.370 5.548 1.00 95.44 96 MET A C 1
ATOM 732 O O . MET A 1 96 ? 1.371 -3.832 6.665 1.00 95.44 96 MET A O 1
ATOM 736 N N . GLY A 1 97 ? 1.112 -2.192 5.166 1.00 91.62 97 GLY A N 1
ATOM 737 C CA . GLY A 1 97 ? 0.162 -1.440 5.999 1.00 91.62 97 GLY A CA 1
ATOM 738 C C . GLY A 1 97 ? -1.064 -2.273 6.410 1.00 91.62 97 GLY A C 1
ATOM 739 O O . GLY A 1 97 ? -1.614 -2.106 7.504 1.00 91.62 97 GLY A O 1
ATOM 740 N N . GLY A 1 98 ? -1.427 -3.272 5.599 1.00 93.50 98 GLY A N 1
ATOM 741 C CA . GLY A 1 98 ? -2.525 -4.196 5.859 1.00 93.50 98 GLY A CA 1
ATOM 742 C C . GLY A 1 98 ? -2.357 -5.092 7.094 1.00 93.50 98 GLY A C 1
ATOM 743 O O . GLY A 1 98 ? -3.350 -5.681 7.529 1.00 93.50 98 GLY A O 1
ATOM 744 N N . VAL A 1 99 ? -1.170 -5.168 7.720 1.00 95.75 99 VAL A N 1
ATOM 745 C CA . VAL A 1 99 ? -0.966 -5.871 9.009 1.00 95.75 99 VAL A CA 1
ATOM 746 C C . VAL A 1 99 ? -1.927 -5.349 10.084 1.00 95.75 99 VAL A C 1
ATOM 748 O O . VAL A 1 99 ? -2.445 -6.113 10.902 1.00 95.75 99 VAL A O 1
ATOM 751 N N . PHE A 1 100 ? -2.239 -4.052 10.054 1.00 93.94 100 PHE A N 1
ATOM 752 C CA . PHE A 1 100 ? -3.118 -3.421 11.037 1.00 93.94 100 PHE A CA 1
ATOM 753 C C . PHE A 1 100 ? -4.591 -3.354 10.615 1.00 93.94 100 PHE A C 1
ATOM 755 O O . PHE A 1 100 ? -5.421 -2.884 11.398 1.00 93.94 100 PHE A O 1
ATOM 762 N N . ALA A 1 101 ? -4.950 -3.862 9.431 1.00 94.50 101 ALA A N 1
ATOM 763 C CA . ALA A 1 101 ? -6.290 -3.739 8.852 1.00 94.50 101 ALA A CA 1
ATOM 764 C C . ALA A 1 101 ? -7.402 -4.176 9.814 1.00 94.50 101 ALA A C 1
ATOM 766 O O . ALA A 1 101 ? -8.356 -3.437 10.051 1.00 94.50 101 ALA A O 1
ATOM 767 N N . ARG A 1 102 ? -7.242 -5.341 10.457 1.00 94.31 102 ARG A N 1
ATOM 768 C CA . ARG A 1 102 ? -8.240 -5.862 11.402 1.00 94.31 102 ARG A CA 1
ATOM 769 C C . ARG A 1 102 ? -8.443 -4.932 12.601 1.00 94.31 102 ARG A C 1
ATOM 771 O O . ARG A 1 102 ? -9.578 -4.708 13.005 1.00 94.31 102 ARG A O 1
ATOM 778 N N . LYS A 1 103 ? -7.365 -4.376 13.168 1.00 94.19 103 LYS A N 1
ATOM 779 C CA . LYS A 1 103 ? -7.456 -3.433 14.298 1.00 94.19 103 LYS A CA 1
ATOM 780 C C . LYS A 1 103 ? -8.143 -2.137 13.874 1.00 94.19 103 LYS A C 1
ATOM 782 O O . LYS A 1 103 ? -9.022 -1.664 14.585 1.00 94.19 103 LYS A O 1
ATOM 787 N N . ILE A 1 104 ? -7.784 -1.606 12.704 1.00 94.06 104 ILE A N 1
ATOM 788 C CA . ILE A 1 104 ? -8.389 -0.392 12.140 1.00 94.06 104 ILE A CA 1
ATOM 789 C C . ILE A 1 104 ? -9.901 -0.587 11.966 1.00 94.06 104 ILE A C 1
ATOM 791 O O . ILE A 1 104 ? -10.682 0.210 12.480 1.00 94.06 104 ILE A O 1
ATOM 795 N N . GLN A 1 105 ? -10.320 -1.686 11.333 1.00 94.12 105 GLN A N 1
ATOM 796 C CA . GLN A 1 105 ? -11.733 -2.022 11.127 1.00 94.12 105 GLN A CA 1
ATOM 797 C C . GLN A 1 105 ? -12.504 -2.145 12.448 1.00 94.12 105 GLN A C 1
ATOM 799 O O . GLN A 1 105 ? -13.598 -1.598 12.572 1.00 94.12 105 GLN A O 1
ATOM 804 N N . LEU A 1 106 ? -11.920 -2.803 13.455 1.00 95.31 106 LEU A N 1
ATOM 805 C CA . LEU A 1 106 ? -12.528 -2.927 14.782 1.00 95.31 106 LEU A CA 1
ATOM 806 C C . LEU A 1 106 ? -12.675 -1.570 15.484 1.00 95.31 106 LEU A C 1
ATOM 808 O O . LEU A 1 106 ? -13.706 -1.313 16.102 1.00 95.31 106 LEU A O 1
ATOM 812 N N . TYR A 1 107 ? -11.682 -0.680 15.384 1.00 95.50 107 TYR A N 1
ATOM 813 C CA . TYR A 1 107 ? -11.785 0.657 15.974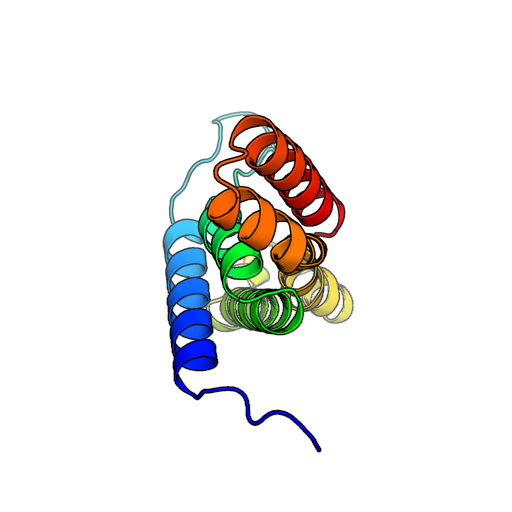 1.00 95.50 107 TYR A CA 1
ATOM 814 C C . TYR A 1 107 ? -12.839 1.524 15.290 1.00 95.50 107 TYR A C 1
ATOM 816 O O . TYR A 1 107 ? -13.514 2.282 15.985 1.00 95.50 107 TYR A O 1
ATOM 824 N N . PHE A 1 108 ? -13.024 1.389 13.974 1.00 92.25 108 PHE A N 1
ATOM 825 C CA . PHE A 1 108 ? -14.124 2.052 13.273 1.00 92.25 108 PHE A CA 1
ATOM 826 C C . PHE A 1 108 ? -15.490 1.512 13.704 1.00 92.25 108 PHE A C 1
ATOM 828 O O . PHE A 1 108 ? -16.374 2.305 14.012 1.00 92.25 108 PHE A O 1
ATOM 835 N N . GLN A 1 109 ? -15.654 0.189 13.812 1.00 93.94 109 GLN A N 1
ATOM 836 C CA . GLN A 1 109 ? -16.907 -0.416 14.289 1.00 93.94 109 GLN A CA 1
ATOM 837 C C . GLN A 1 109 ? -17.237 -0.024 15.736 1.00 93.94 109 GLN A C 1
ATOM 839 O O . GLN A 1 109 ? -18.394 0.199 16.069 1.00 93.94 109 GLN A O 1
ATOM 844 N N . ALA A 1 110 ? -16.220 0.112 16.590 1.00 94.94 110 ALA A N 1
ATOM 845 C CA . ALA A 1 110 ? -16.373 0.555 17.975 1.00 94.94 110 ALA A CA 1
ATOM 846 C C . ALA A 1 110 ? -16.482 2.088 18.133 1.00 94.94 110 ALA A C 1
ATOM 848 O O . ALA A 1 110 ? -16.431 2.585 19.257 1.00 94.94 110 ALA A O 1
ATOM 849 N N . ASN A 1 111 ? -16.558 2.843 17.030 1.00 93.75 111 ASN A N 1
ATOM 850 C CA . ASN A 1 111 ? -16.581 4.308 16.989 1.00 93.75 111 ASN A CA 1
ATOM 851 C C . ASN A 1 111 ? -15.410 4.989 17.744 1.00 93.75 111 ASN A C 1
ATOM 853 O O . ASN A 1 111 ? -15.520 6.093 18.277 1.00 93.75 111 ASN A O 1
ATOM 857 N N . ARG A 1 112 ? -14.245 4.326 17.806 1.00 95.00 112 ARG A N 1
ATOM 858 C CA . ARG A 1 112 ? -13.029 4.789 18.502 1.00 95.00 112 ARG A CA 1
ATOM 859 C C . ARG A 1 112 ? -12.068 5.487 17.539 1.00 95.00 112 ARG A C 1
ATOM 861 O O . ARG A 1 112 ? -10.956 5.008 17.301 1.00 95.00 112 ARG A O 1
ATOM 868 N N . LEU A 1 113 ? -12.469 6.651 17.028 1.00 93.25 113 LEU A N 1
ATOM 869 C CA . LEU A 1 113 ? -11.729 7.381 15.987 1.00 93.25 113 LEU A CA 1
ATOM 870 C C . LEU A 1 113 ? -10.270 7.689 16.361 1.00 93.25 113 LEU A C 1
ATOM 872 O O . LEU A 1 113 ? -9.371 7.420 15.570 1.00 93.25 113 LEU A O 1
ATOM 876 N N . LYS A 1 114 ? -9.990 8.149 17.589 1.00 95.00 114 LYS A N 1
ATOM 877 C CA . LYS A 1 114 ? -8.606 8.431 18.033 1.00 95.00 114 LYS A CA 1
ATOM 878 C C . LYS A 1 114 ? -7.688 7.203 17.943 1.00 95.00 114 LYS A C 1
ATOM 880 O O . LYS A 1 114 ? -6.504 7.322 17.639 1.00 95.00 114 LYS A O 1
ATOM 885 N N . SER A 1 115 ? -8.210 6.011 18.227 1.00 93.88 115 SER A N 1
ATOM 886 C CA . SER A 1 115 ? -7.439 4.763 18.144 1.00 93.88 115 SER A CA 1
ATOM 887 C C . SER A 1 115 ? -7.304 4.268 16.705 1.00 93.88 115 SER A C 1
ATOM 889 O O . SER A 1 115 ? -6.239 3.770 16.341 1.00 93.88 115 SER A O 1
ATOM 891 N N . ALA A 1 116 ? -8.335 4.466 15.878 1.00 94.69 116 ALA A N 1
ATOM 892 C CA . ALA A 1 116 ? -8.269 4.196 14.445 1.00 94.69 116 ALA A CA 1
ATOM 893 C C . ALA A 1 116 ? -7.180 5.046 13.772 1.00 94.69 116 ALA A C 1
ATOM 895 O O . ALA A 1 116 ? -6.294 4.487 13.136 1.00 94.69 116 ALA A O 1
ATOM 896 N N . ILE A 1 117 ? -7.178 6.365 14.001 1.00 95.69 117 ILE A N 1
ATOM 897 C CA . ILE A 1 117 ? -6.204 7.299 13.412 1.00 95.69 117 ILE A CA 1
ATOM 898 C C . ILE A 1 117 ? -4.773 6.945 13.824 1.00 95.69 117 ILE A C 1
ATOM 900 O O . ILE A 1 117 ? -3.907 6.827 12.963 1.00 95.69 117 ILE A O 1
ATOM 904 N N . ARG A 1 118 ? -4.519 6.690 15.116 1.00 96.25 118 ARG A N 1
ATOM 905 C CA . ARG A 1 118 ? -3.187 6.256 15.581 1.00 96.25 118 ARG A CA 1
ATOM 906 C C . ARG A 1 118 ? -2.717 4.987 14.873 1.00 96.25 118 ARG A C 1
ATOM 908 O O . ARG A 1 118 ? -1.562 4.890 14.481 1.00 96.25 118 ARG A O 1
ATOM 915 N N . THR A 1 119 ? -3.620 4.030 14.686 1.00 95.00 119 THR A N 1
ATOM 916 C CA . THR A 1 119 ? -3.296 2.759 14.031 1.00 95.00 119 THR A CA 1
ATOM 917 C C . THR A 1 119 ? -3.091 2.928 12.522 1.00 95.00 119 THR A C 1
ATOM 919 O O . THR A 1 119 ? -2.217 2.275 11.965 1.00 95.00 119 THR A O 1
ATOM 922 N N . ILE A 1 120 ? -3.845 3.818 11.870 1.00 96.19 120 ILE A N 1
ATOM 923 C CA . ILE A 1 120 ? -3.643 4.191 10.462 1.00 96.19 120 ILE A CA 1
ATOM 924 C C . ILE A 1 120 ? -2.261 4.813 10.277 1.00 96.19 120 ILE A C 1
ATOM 926 O O . ILE A 1 120 ? -1.532 4.375 9.399 1.00 96.19 120 ILE A O 1
ATOM 930 N N . ILE A 1 121 ? -1.874 5.774 11.125 1.00 96.12 121 ILE A N 1
ATOM 931 C CA . ILE A 1 121 ? -0.550 6.410 11.056 1.00 96.12 121 ILE A CA 1
ATOM 932 C C . ILE A 1 121 ? 0.549 5.351 11.191 1.00 96.12 121 ILE A C 1
ATOM 934 O O . ILE A 1 121 ? 1.439 5.288 10.349 1.00 96.12 121 ILE A O 1
ATOM 938 N N . LEU A 1 122 ? 0.450 4.468 12.191 1.00 95.62 122 LEU A N 1
ATOM 939 C CA . LEU A 1 122 ? 1.400 3.364 12.365 1.00 95.62 122 LEU A CA 1
ATOM 940 C C . LEU A 1 122 ? 1.435 2.428 11.149 1.00 95.62 122 LEU A C 1
ATOM 942 O O . LEU A 1 122 ? 2.511 2.041 10.705 1.00 95.62 122 LEU A O 1
ATOM 946 N N . GLY A 1 123 ? 0.274 2.087 10.589 1.00 95.00 123 GLY A N 1
ATOM 947 C CA . GLY A 1 123 ? 0.179 1.241 9.402 1.00 95.00 123 GLY A CA 1
ATOM 948 C C . GLY A 1 123 ? 0.787 1.886 8.158 1.00 95.00 123 GLY A C 1
ATOM 949 O O . GLY A 1 123 ? 1.486 1.209 7.412 1.00 95.00 123 GLY A O 1
ATOM 950 N N . SER A 1 124 ? 0.581 3.187 7.960 1.00 95.25 124 SER A N 1
ATOM 951 C CA . SER A 1 124 ? 1.182 3.938 6.856 1.00 95.25 124 SER A CA 1
ATOM 952 C C . SER A 1 124 ? 2.697 4.038 7.007 1.00 95.25 124 SER A C 1
ATOM 954 O O . SER A 1 124 ? 3.411 3.843 6.033 1.00 95.25 124 SER A O 1
ATOM 956 N N . VAL A 1 125 ? 3.199 4.273 8.224 1.00 95.50 125 VAL A N 1
ATOM 957 C CA . VAL A 1 125 ? 4.641 4.268 8.511 1.00 95.50 125 VAL A CA 1
ATOM 958 C C . VAL A 1 125 ? 5.240 2.901 8.186 1.00 95.50 125 VAL A C 1
ATOM 960 O O . VAL A 1 125 ? 6.223 2.830 7.459 1.00 95.50 125 VAL A O 1
ATOM 963 N N . VAL A 1 126 ? 4.612 1.810 8.639 1.00 95.81 126 VAL A N 1
ATOM 964 C CA . VAL A 1 126 ? 5.066 0.451 8.308 1.00 95.81 126 VAL A CA 1
ATOM 965 C C . VAL A 1 126 ? 5.054 0.206 6.802 1.00 95.81 126 VAL A C 1
ATOM 967 O O . VAL A 1 126 ? 6.017 -0.344 6.292 1.00 95.81 126 VAL A O 1
ATOM 970 N N . ALA A 1 127 ? 4.019 0.642 6.081 1.00 94.88 127 ALA A N 1
ATOM 971 C CA . ALA A 1 127 ? 3.956 0.500 4.627 1.00 94.88 127 ALA A CA 1
ATOM 972 C C . ALA A 1 127 ? 5.070 1.262 3.892 1.00 94.88 127 ALA A C 1
ATOM 974 O O . ALA A 1 127 ? 5.590 0.760 2.902 1.00 94.88 127 ALA A O 1
ATOM 975 N N . VAL A 1 128 ? 5.421 2.463 4.359 1.00 93.19 128 VAL A N 1
ATOM 976 C CA . VAL A 1 128 ? 6.475 3.285 3.749 1.00 93.19 128 VAL A CA 1
ATOM 977 C C . VAL A 1 128 ? 7.860 2.729 4.061 1.00 93.19 128 VAL A C 1
ATOM 979 O O . VAL A 1 128 ? 8.658 2.625 3.150 1.00 93.19 128 VAL A O 1
ATOM 982 N N . PHE A 1 129 ? 8.144 2.326 5.303 1.00 93.94 129 PHE A N 1
ATOM 983 C CA . PHE A 1 129 ? 9.441 1.724 5.657 1.00 93.94 129 PHE A CA 1
ATOM 984 C C . PHE A 1 129 ? 9.665 0.343 5.035 1.00 93.94 129 PHE A C 1
ATOM 986 O O . PHE A 1 129 ? 10.799 -0.100 4.896 1.00 93.94 129 PHE A O 1
ATOM 993 N N . ALA A 1 130 ? 8.578 -0.366 4.745 1.00 94.00 130 ALA A N 1
ATOM 994 C CA . ALA A 1 130 ? 8.602 -1.678 4.125 1.00 94.00 130 ALA A CA 1
ATOM 995 C C . ALA A 1 130 ? 9.004 -1.646 2.645 1.00 94.00 130 ALA A C 1
ATOM 997 O O . ALA A 1 130 ? 9.529 -2.642 2.148 1.00 94.00 130 ALA A O 1
ATOM 998 N N . ARG A 1 131 ? 8.679 -0.552 1.956 1.00 88.81 131 ARG A N 1
ATOM 999 C CA . ARG A 1 131 ? 8.890 -0.361 0.524 1.00 88.81 131 ARG A CA 1
ATOM 1000 C C . ARG A 1 131 ? 10.222 0.329 0.273 1.00 88.81 131 ARG A C 1
ATOM 1002 O O . ARG A 1 131 ? 10.901 -0.120 -0.672 1.00 88.81 131 ARG A O 1
#

Secondary structure (DSSP, 8-state):
------HHHHHHHHHHHHHHHHHHTS--B-TTSS-B--TTHHHHHHHHHHH-HHHHHHHHHHHHHHHHHTTSGGGG---HHHHHIIIIIHHHHGGGGGGGHHHHHHHHHTT-HHHHHHHHHHHHHHHHHH-

Foldseek 3Di:
DDPDPDVVLLVLLQVLLVVLLVQQPPPPDPVPDPDDDSPSLVSLLVSLLVRAQPSSLVSQLSSLVCCVVVCVLVVVDDDPVVSCCVRNVLSSLLSQLRNCSVVLVVCVVVVVVVSNVVSSVVSNVSSVVRD

pLDDT: mean 89.74, std 11.96, range [36.72, 98.06]

InterPro domains:
  IPR012651 Thiamine transporter ThiT [PF09515] (10-131)
  IPR012651 Thiamine transporter ThiT [TIGR02357] (8-131)

Sequence (131 aa):
MARKMDLRIWVEGTVVAAMAMALSFLPIEFANSGLDLSLGMVPLVLYSFRRGLLPGVAAGFVWGMLNIILGTAMKNFLSVPQIIFEYPFAFAFGGMGGVFARKIQLYFQANRLKSAIRTIILGSVVAVFAR

Organism: Enterococcus faecalis (NCBI:txid1351)